Protein AF-A0AAX4HJ22-F1 (afdb_monomer_lite)

Secondary structure (DSSP, 8-state):
---HHHH-EEEEPPSEEEESSSSSEEEEEEEEEE-TTSEEEEEEEEESSTTS-SEEEEEEEEEEEEEEEEE--SS-SS-EEEEEEEETTEEEEEEEEEETTTEEEEEEE---TT------EEEEEEEP-

Structure (mmCIF, N/CA/C/O backbone):
data_AF-A0AAX4HJ22-F1
#
_entry.id   AF-A0AAX4HJ22-F1
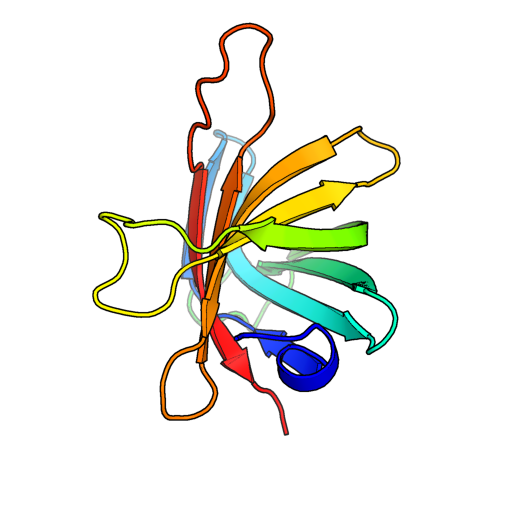#
loop_
_atom_site.group_PDB
_atom_site.id
_atom_site.type_symbol
_atom_site.label_atom_id
_atom_site.label_alt_id
_atom_site.label_comp_id
_atom_site.label_asym_id
_atom_site.label_entity_id
_atom_site.label_seq_id
_atom_site.pdbx_PDB_ins_code
_atom_site.Cartn_x
_atom_site.Cartn_y
_atom_site.Cartn_z
_atom_site.occupancy
_atom_site.B_iso_or_equiv
_atom_site.auth_seq_id
_atom_site.auth_comp_id
_atom_site.auth_asym_id
_atom_site.auth_atom_id
_atom_site.pdbx_PDB_model_num
ATOM 1 N N . MET A 1 1 ? -16.462 -2.274 13.323 1.00 68.75 1 MET A N 1
ATOM 2 C CA . MET A 1 1 ? -15.469 -1.185 13.219 1.00 68.75 1 MET A CA 1
ATOM 3 C C . MET A 1 1 ? -14.195 -1.814 12.692 1.00 68.75 1 MET A C 1
ATOM 5 O O . MET A 1 1 ? -13.867 -2.895 13.169 1.00 68.75 1 MET A O 1
ATOM 9 N N . ILE A 1 2 ? -13.549 -1.235 11.680 1.00 80.38 2 ILE A N 1
ATOM 10 C CA . ILE A 1 2 ? -12.230 -1.721 11.257 1.00 80.38 2 ILE A CA 1
ATOM 11 C C . ILE A 1 2 ? -11.219 -1.466 12.381 1.00 80.38 2 ILE A C 1
ATOM 13 O O . ILE A 1 2 ? -11.366 -0.504 13.131 1.00 80.38 2 ILE A O 1
ATOM 17 N N . THR A 1 3 ? -10.216 -2.324 12.517 1.00 87.31 3 THR A N 1
ATOM 18 C CA . THR A 1 3 ? -9.125 -2.148 13.482 1.00 87.31 3 THR A CA 1
ATOM 19 C C . THR A 1 3 ? -7.792 -2.314 12.766 1.00 87.31 3 THR A C 1
ATOM 21 O O . THR A 1 3 ? -7.722 -2.984 11.733 1.00 87.31 3 THR A O 1
ATOM 24 N N . LEU A 1 4 ? -6.719 -1.757 13.331 1.00 88.12 4 LEU A N 1
ATOM 25 C CA . LEU A 1 4 ? -5.359 -1.974 12.824 1.00 88.12 4 LEU A CA 1
ATOM 26 C C . LEU A 1 4 ? -5.000 -3.465 12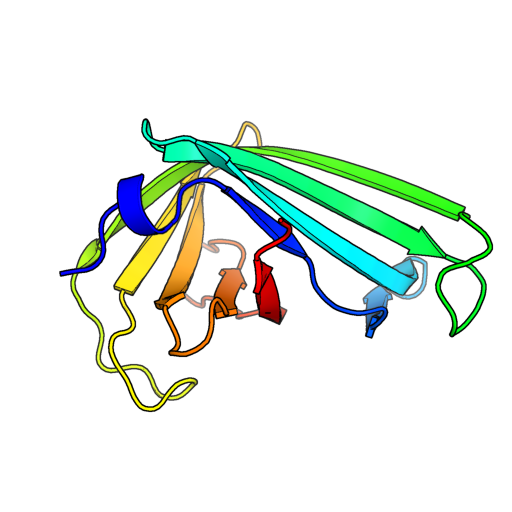.794 1.00 88.12 4 LEU A C 1
ATOM 28 O O . LEU A 1 4 ? -4.370 -3.933 11.855 1.00 88.12 4 LEU A O 1
ATOM 32 N N . ALA A 1 5 ? -5.503 -4.249 13.752 1.00 87.81 5 ALA A N 1
ATOM 33 C CA . ALA A 1 5 ? -5.326 -5.698 13.759 1.00 87.81 5 ALA A CA 1
ATOM 34 C C . ALA A 1 5 ? -5.971 -6.404 12.549 1.00 87.81 5 ALA A C 1
ATOM 36 O O . ALA A 1 5 ? -5.427 -7.400 12.081 1.00 87.81 5 ALA A O 1
ATOM 37 N N . LEU A 1 6 ? -7.101 -5.901 12.032 1.00 88.62 6 LEU A N 1
ATOM 38 C CA . LEU A 1 6 ? -7.733 -6.429 10.812 1.00 88.62 6 LEU A CA 1
ATOM 39 C C . LEU A 1 6 ? -6.971 -6.025 9.544 1.00 88.62 6 LEU A C 1
ATOM 41 O O . LEU A 1 6 ? -6.954 -6.777 8.571 1.00 88.62 6 LEU A O 1
ATOM 45 N N . LEU A 1 7 ? -6.338 -4.851 9.567 1.00 90.62 7 LEU A N 1
ATOM 46 C CA . LEU A 1 7 ? -5.485 -4.357 8.486 1.00 90.62 7 LEU A CA 1
ATOM 47 C C . LEU A 1 7 ? -4.071 -4.936 8.520 1.00 90.62 7 LEU A C 1
ATOM 49 O O . LEU A 1 7 ? -3.358 -4.818 7.530 1.00 90.62 7 LEU A O 1
ATOM 53 N N . ALA A 1 8 ? -3.657 -5.568 9.616 1.00 93.62 8 ALA A N 1
ATOM 54 C CA . ALA A 1 8 ? -2.316 -6.108 9.729 1.00 93.62 8 ALA A CA 1
ATOM 55 C C . ALA A 1 8 ? -2.054 -7.199 8.674 1.00 93.62 8 ALA A C 1
ATOM 57 O O . ALA A 1 8 ? -2.867 -8.112 8.461 1.00 93.62 8 ALA A O 1
ATOM 58 N N . GLY A 1 9 ? -0.897 -7.098 8.027 1.00 94.75 9 GLY A N 1
ATOM 59 C CA . GLY A 1 9 ? -0.461 -7.980 6.955 1.00 94.75 9 GLY A CA 1
ATOM 60 C C . GLY A 1 9 ? 0.208 -7.229 5.812 1.00 94.75 9 GLY A C 1
ATOM 61 O O . GLY A 1 9 ? 0.383 -6.009 5.849 1.00 94.75 9 GLY A O 1
ATOM 62 N N . ILE A 1 10 ? 0.578 -7.994 4.790 1.00 96.00 10 ILE A N 1
ATOM 63 C CA . ILE A 1 10 ? 1.131 -7.466 3.550 1.00 96.00 10 ILE A CA 1
ATOM 64 C C . ILE A 1 10 ? -0.001 -7.382 2.532 1.00 96.00 10 ILE A C 1
ATOM 66 O O . ILE A 1 10 ? -0.737 -8.342 2.319 1.00 96.00 10 ILE A O 1
ATOM 70 N N . TRP A 1 11 ? -0.135 -6.230 1.897 1.00 95.25 11 TRP A N 1
ATOM 71 C CA . TRP A 1 11 ? -1.130 -5.936 0.881 1.00 95.25 11 TRP A CA 1
ATOM 72 C C . TRP A 1 11 ? -0.404 -5.475 -0.361 1.00 95.25 11 TRP A C 1
ATOM 74 O O . TRP A 1 11 ? 0.520 -4.676 -0.258 1.00 95.25 11 TRP A O 1
ATOM 84 N N . SER A 1 12 ? -0.785 -5.956 -1.538 1.00 94.88 12 SER A N 1
ATOM 85 C CA . SER A 1 12 ? -0.123 -5.542 -2.776 1.00 94.88 12 SER A CA 1
ATOM 86 C C . SER A 1 12 ? -1.109 -5.375 -3.912 1.00 94.88 12 SER A C 1
ATOM 88 O O . SER A 1 12 ? -2.088 -6.120 -4.014 1.00 94.88 12 SER A O 1
ATOM 90 N N . THR A 1 13 ? -0.862 -4.389 -4.763 1.00 92.81 13 THR A N 1
ATOM 91 C CA . THR A 1 13 ? -1.572 -4.267 -6.032 1.00 92.81 13 THR A CA 1
ATOM 92 C C . THR A 1 13 ? -1.146 -5.397 -6.963 1.00 92.81 13 THR A C 1
ATOM 94 O O . THR A 1 13 ? -0.097 -6.023 -6.797 1.00 92.81 13 THR A O 1
ATOM 97 N N . THR A 1 14 ? -1.939 -5.642 -7.999 1.00 91.31 14 THR A N 1
ATOM 98 C CA . THR A 1 14 ? -1.399 -6.282 -9.201 1.00 91.31 14 THR A CA 1
ATOM 99 C C . THR A 1 14 ? -0.429 -5.327 -9.903 1.00 91.31 14 THR A C 1
ATOM 101 O O . THR A 1 14 ? -0.339 -4.150 -9.545 1.00 91.31 14 THR A O 1
ATOM 104 N N . CYS A 1 15 ? 0.278 -5.816 -10.922 1.00 91.56 15 CYS A N 1
ATOM 105 C CA . CYS A 1 15 ? 1.013 -4.939 -11.830 1.00 91.56 15 CYS A CA 1
ATOM 106 C C . CYS A 1 15 ? 0.039 -3.916 -12.435 1.00 91.56 15 CYS A C 1
ATOM 108 O O . CYS A 1 15 ? -0.958 -4.301 -13.052 1.00 91.56 15 CYS A O 1
ATOM 110 N N . ILE A 1 16 ? 0.289 -2.631 -12.203 1.00 89.56 16 ILE A N 1
ATOM 111 C CA . ILE A 1 16 ? -0.542 -1.520 -12.672 1.00 89.56 16 ILE A CA 1
ATOM 112 C C . ILE A 1 16 ? 0.315 -0.545 -13.470 1.00 89.56 16 ILE A C 1
ATOM 114 O O . ILE A 1 16 ? 1.477 -0.315 -13.150 1.00 89.56 16 ILE A O 1
ATOM 118 N N . GLN A 1 17 ? -0.256 0.046 -14.513 1.00 88.00 17 GLN A N 1
ATOM 119 C CA . GLN A 1 17 ? 0.396 1.131 -15.236 1.00 88.00 17 GLN A CA 1
ATOM 120 C C . GLN A 1 17 ? 0.074 2.457 -14.547 1.00 88.00 17 GLN A C 1
ATOM 122 O O . GLN A 1 17 ? -1.088 2.738 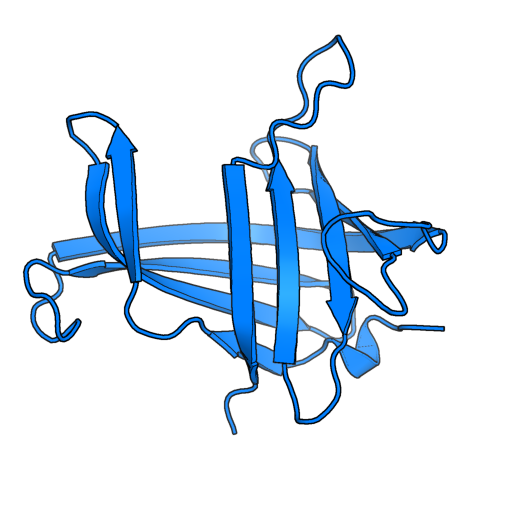-14.256 1.00 88.00 17 GLN A O 1
ATOM 127 N N . THR A 1 18 ? 1.093 3.275 -14.298 1.00 80.94 18 THR A N 1
ATOM 128 C CA . THR A 1 18 ? 0.943 4.593 -13.680 1.00 80.94 18 THR A CA 1
ATOM 129 C C . THR A 1 18 ? 1.744 5.647 -14.434 1.00 80.94 18 THR A C 1
ATOM 131 O O . THR A 1 18 ? 2.791 5.366 -15.021 1.00 80.94 18 THR A O 1
ATOM 134 N N . GLN A 1 19 ? 1.239 6.876 -14.407 1.00 74.50 19 GLN A N 1
ATOM 135 C CA . GLN A 1 19 ? 1.915 8.061 -14.914 1.00 74.50 19 GLN A CA 1
ATOM 136 C C . GLN A 1 19 ? 1.825 9.136 -13.833 1.00 74.50 19 GLN A C 1
ATOM 138 O O . GLN A 1 19 ? 0.840 9.863 -13.739 1.00 74.50 19 GLN A O 1
ATOM 143 N N . MET A 1 20 ? 2.845 9.190 -12.978 1.00 67.31 20 MET A N 1
ATOM 144 C CA . MET A 1 20 ? 2.915 10.145 -11.871 1.00 67.31 20 MET A CA 1
ATOM 145 C C . MET A 1 20 ? 3.565 11.459 -12.302 1.00 67.31 20 MET A C 1
ATOM 147 O O . MET A 1 20 ? 3.154 12.533 -11.870 1.00 67.31 20 MET A O 1
ATOM 151 N N . SER A 1 21 ? 4.573 11.381 -13.170 1.00 66.94 21 SER A N 1
ATOM 152 C CA . SER A 1 21 ? 5.206 12.533 -13.811 1.00 66.94 21 SER A CA 1
ATOM 153 C C . SER A 1 21 ? 5.787 12.120 -15.171 1.00 66.94 21 SER A C 1
ATOM 155 O O . SER A 1 21 ? 5.812 10.924 -15.473 1.00 66.94 21 SER A O 1
ATOM 157 N N . PRO A 1 22 ? 6.266 13.065 -16.004 1.00 66.44 22 PRO A N 1
ATOM 158 C CA . PRO A 1 22 ? 6.949 12.732 -17.258 1.00 66.44 22 PRO A CA 1
ATOM 159 C C . PRO A 1 22 ? 8.130 11.765 -17.065 1.00 66.44 22 PRO A C 1
ATOM 161 O O . PRO A 1 22 ? 8.351 10.893 -17.902 1.00 66.44 22 PRO A O 1
ATOM 164 N N . ASP A 1 23 ? 8.825 11.886 -15.930 1.00 65.50 23 ASP A N 1
ATOM 165 C CA . ASP A 1 23 ? 9.989 11.066 -15.574 1.00 65.50 23 ASP A CA 1
ATOM 166 C C . ASP A 1 23 ? 9.619 9.824 -14.740 1.00 65.50 23 ASP A C 1
ATOM 168 O O . ASP A 1 23 ? 10.408 8.888 -14.642 1.00 65.50 23 ASP A O 1
ATOM 172 N N . HIS A 1 24 ? 8.409 9.787 -14.167 1.00 66.44 24 HIS A N 1
ATOM 173 C CA . HIS A 1 24 ? 7.886 8.681 -13.354 1.00 66.44 24 HIS A CA 1
ATOM 174 C C . HIS A 1 24 ? 6.624 8.105 -13.998 1.00 66.44 24 HIS A C 1
ATOM 176 O O . HIS A 1 24 ? 5.498 8.285 -13.519 1.00 66.44 24 HIS A O 1
ATOM 182 N N . GLN A 1 25 ? 6.833 7.422 -15.120 1.00 75.56 25 GLN A N 1
ATOM 183 C CA . GLN A 1 25 ? 5.812 6.694 -15.864 1.00 75.56 25 GLN A CA 1
ATOM 184 C C . GLN A 1 25 ? 6.276 5.262 -16.123 1.00 75.56 25 GLN A C 1
ATOM 186 O O . GLN A 1 25 ? 7.447 5.024 -16.417 1.00 75.56 25 GLN A O 1
ATOM 191 N N . GLY A 1 26 ? 5.366 4.300 -16.019 1.00 85.06 26 GLY A N 1
ATOM 192 C CA . GLY A 1 26 ? 5.697 2.898 -16.247 1.00 85.06 26 GLY A CA 1
ATOM 193 C C . GLY A 1 26 ? 4.756 1.945 -15.533 1.00 85.06 26 GLY A C 1
ATOM 194 O O . GLY A 1 26 ? 3.600 2.274 -15.262 1.00 85.06 26 GLY A O 1
ATOM 195 N N . PHE A 1 27 ? 5.264 0.753 -15.240 1.00 92.31 27 PHE A N 1
ATOM 196 C CA . PHE A 1 27 ? 4.528 -0.290 -14.539 1.00 92.31 27 PHE A CA 1
ATOM 197 C C . PHE A 1 27 ? 5.011 -0.379 -13.101 1.00 92.31 27 PHE A C 1
ATOM 199 O O . PHE A 1 27 ? 6.212 -0.306 -12.845 1.00 92.31 27 PHE A O 1
ATOM 206 N N . VAL A 1 28 ? 4.083 -0.518 -12.160 1.00 92.38 28 VAL A N 1
ATOM 207 C CA . VAL A 1 28 ? 4.400 -0.585 -10.739 1.00 92.38 28 VAL A CA 1
ATOM 208 C C . VAL A 1 28 ? 3.635 -1.690 -10.034 1.00 92.38 28 VAL A C 1
ATOM 210 O O . VAL A 1 28 ? 2.512 -2.039 -10.399 1.00 92.38 28 VAL A O 1
ATOM 213 N N . VAL A 1 29 ? 4.257 -2.203 -8.980 1.00 93.56 29 VAL A N 1
ATOM 214 C CA . VAL A 1 29 ? 3.583 -2.934 -7.910 1.00 93.56 29 VAL A CA 1
ATOM 215 C C . VAL A 1 29 ? 3.765 -2.118 -6.645 1.00 93.56 29 VAL A C 1
ATOM 217 O O . VAL A 1 29 ? 4.892 -1.835 -6.237 1.00 93.56 29 VAL A O 1
ATOM 220 N N . GLU A 1 30 ? 2.653 -1.729 -6.038 1.00 93.06 30 GLU A N 1
ATOM 221 C CA . GLU A 1 30 ? 2.660 -1.079 -4.738 1.00 93.06 30 GLU A CA 1
ATOM 222 C C . GLU A 1 30 ? 2.314 -2.088 -3.657 1.00 93.06 30 GLU A C 1
ATOM 224 O O . GLU A 1 30 ? 1.399 -2.899 -3.820 1.00 93.06 30 GLU A O 1
ATOM 229 N N . SER A 1 31 ? 3.014 -2.015 -2.533 1.00 94.44 31 SER A N 1
ATOM 230 C CA . SER A 1 31 ? 2.752 -2.854 -1.380 1.00 94.44 31 SER A CA 1
ATOM 231 C C . SER A 1 31 ? 2.752 -2.066 -0.083 1.00 94.44 31 SER A C 1
ATOM 233 O O . SER A 1 31 ? 3.607 -1.212 0.127 1.00 94.44 31 SER A O 1
ATOM 235 N N . TYR A 1 32 ? 1.826 -2.419 0.800 1.00 94.94 32 TYR A N 1
ATOM 236 C CA . TYR A 1 32 ? 1.797 -1.999 2.191 1.00 94.94 32 TYR A CA 1
ATOM 237 C C . TYR A 1 32 ? 2.099 -3.194 3.083 1.00 94.94 32 TYR A C 1
ATOM 239 O O . TYR A 1 32 ? 1.432 -4.218 2.976 1.00 94.94 32 TYR A O 1
ATOM 247 N N . HIS A 1 33 ? 3.037 -3.050 4.004 1.00 97.12 33 HIS A N 1
ATOM 248 C CA . HIS A 1 33 ? 3.179 -3.934 5.148 1.00 97.12 33 HIS A CA 1
ATOM 249 C C . HIS A 1 33 ? 2.694 -3.180 6.381 1.00 97.12 33 HIS A C 1
ATOM 251 O O . HIS A 1 33 ? 3.348 -2.244 6.822 1.00 97.12 33 HIS A O 1
ATOM 257 N N . ILE A 1 34 ? 1.529 -3.559 6.904 1.00 96.00 34 ILE A N 1
ATOM 258 C CA . ILE A 1 34 ? 0.901 -2.913 8.061 1.00 96.00 34 ILE A CA 1
ATOM 259 C C . ILE A 1 34 ? 1.040 -3.840 9.264 1.00 96.00 34 ILE A C 1
ATOM 261 O O . ILE A 1 34 ? 0.680 -5.018 9.204 1.00 96.00 34 ILE A O 1
ATOM 265 N N . GLN A 1 35 ? 1.538 -3.305 10.368 1.00 96.25 35 GLN A N 1
ATOM 266 C CA . GLN A 1 35 ? 1.667 -4.002 11.638 1.00 96.25 35 GLN A CA 1
ATOM 267 C C . GLN A 1 35 ? 0.468 -3.707 12.548 1.00 96.25 35 GLN A C 1
ATOM 269 O O . GLN A 1 35 ? -0.300 -2.766 12.346 1.00 96.25 35 GLN A O 1
ATOM 274 N N . LYS A 1 36 ? 0.274 -4.547 13.569 1.00 94.69 36 LYS A N 1
ATOM 275 C CA . LYS A 1 36 ? -0.885 -4.453 14.478 1.00 94.69 36 LYS A CA 1
ATOM 276 C C . LYS A 1 36 ? -0.887 -3.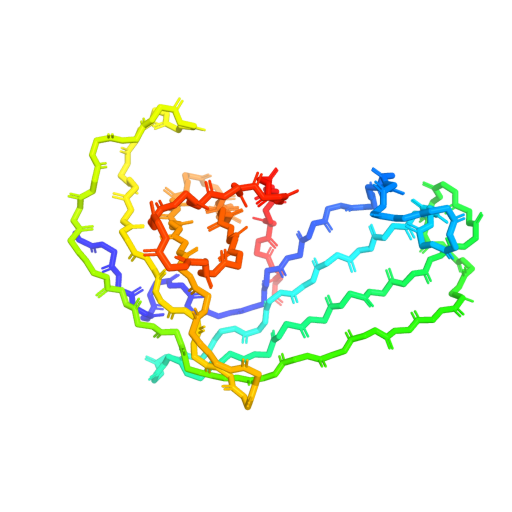182 15.331 1.00 94.69 36 LYS A C 1
ATOM 278 O O . LYS A 1 36 ? -1.951 -2.783 15.796 1.00 94.69 36 LYS A O 1
ATOM 283 N N . ASP A 1 37 ? 0.284 -2.598 15.551 1.00 93.88 37 ASP A N 1
ATOM 284 C CA . ASP A 1 37 ? 0.497 -1.344 16.277 1.00 93.88 37 ASP A CA 1
ATOM 285 C C . ASP A 1 37 ? 0.268 -0.099 15.400 1.00 93.88 37 ASP A C 1
ATOM 287 O O . ASP A 1 37 ? 0.307 1.014 15.910 1.00 93.88 37 ASP A O 1
ATOM 291 N N . GLY A 1 38 ? -0.000 -0.283 14.101 1.00 93.88 38 GLY A N 1
ATOM 292 C CA . GLY A 1 38 ? -0.174 0.799 13.135 1.00 93.88 38 GLY A CA 1
ATOM 293 C C . GLY A 1 38 ? 1.104 1.199 12.408 1.00 93.88 38 GLY A C 1
ATOM 294 O O . GLY A 1 38 ? 1.018 1.970 11.455 1.00 93.88 38 GLY A O 1
ATOM 295 N N . SER A 1 39 ? 2.267 0.652 12.766 1.00 96.94 39 SER A N 1
ATOM 296 C CA . SER A 1 39 ? 3.486 0.846 11.980 1.00 96.94 39 SER A CA 1
ATOM 297 C C . SER A 1 39 ? 3.268 0.318 10.560 1.00 96.94 39 SER A C 1
ATOM 299 O O . SER A 1 39 ? 2.783 -0.803 10.383 1.00 96.94 39 SER A O 1
ATOM 301 N N . TYR A 1 40 ? 3.608 1.104 9.539 1.00 96.00 40 TYR A N 1
ATOM 302 C CA . TYR A 1 40 ? 3.529 0.674 8.145 1.00 96.00 40 TYR A CA 1
ATOM 303 C C . TYR A 1 40 ? 4.832 0.909 7.385 1.00 96.00 40 TYR A C 1
ATOM 305 O O . TYR A 1 40 ? 5.563 1.862 7.642 1.00 96.00 40 TYR A O 1
ATOM 313 N N . GLU A 1 41 ? 5.071 0.049 6.401 1.00 96.38 41 GLU A N 1
ATOM 314 C CA . GLU A 1 41 ? 6.009 0.277 5.306 1.00 96.38 41 GLU A CA 1
ATOM 315 C C . GLU A 1 41 ? 5.219 0.262 3.996 1.00 96.38 41 GLU A C 1
ATOM 317 O O . GLU A 1 41 ? 4.478 -0.678 3.704 1.00 96.38 41 GLU A O 1
ATOM 322 N N . PHE A 1 42 ? 5.352 1.321 3.213 1.00 93.31 42 PHE A N 1
ATOM 323 C CA . PHE A 1 42 ? 4.888 1.417 1.845 1.00 93.31 42 PHE A CA 1
ATOM 324 C C . PHE A 1 42 ? 6.079 1.265 0.908 1.00 93.31 42 PHE A C 1
ATOM 326 O O . PHE A 1 42 ? 7.095 1.942 1.048 1.00 93.31 42 PHE A O 1
ATOM 333 N N . LYS A 1 43 ? 5.929 0.409 -0.094 1.00 93.44 43 LYS A N 1
ATOM 334 C CA . LYS A 1 43 ? 6.934 0.180 -1.122 1.00 93.44 43 LYS A CA 1
ATOM 335 C C . LYS A 1 43 ? 6.287 0.267 -2.492 1.00 93.44 43 LYS A C 1
ATOM 337 O O . LYS A 1 43 ? 5.272 -0.378 -2.742 1.00 93.44 43 LYS A O 1
ATOM 342 N N . ARG A 1 44 ? 6.905 1.023 -3.393 1.00 91.75 44 ARG A N 1
ATOM 343 C CA . ARG A 1 44 ? 6.562 1.063 -4.815 1.00 91.75 44 ARG A CA 1
ATOM 344 C C . ARG A 1 44 ? 7.729 0.502 -5.603 1.00 91.75 44 ARG A C 1
ATOM 346 O O . ARG A 1 44 ? 8.798 1.099 -5.642 1.00 91.75 44 ARG A O 1
ATOM 353 N N . SER A 1 45 ? 7.527 -0.644 -6.236 1.00 92.94 45 SER A N 1
ATOM 354 C CA . SER A 1 45 ? 8.504 -1.223 -7.155 1.00 92.94 45 SER A CA 1
ATOM 355 C C . SER A 1 45 ? 8.132 -0.875 -8.585 1.00 92.94 45 SER A C 1
ATOM 357 O O . SER A 1 45 ? 7.000 -1.116 -8.998 1.00 92.94 45 SER A O 1
ATOM 359 N N . TRP A 1 46 ? 9.087 -0.315 -9.321 1.00 92.00 46 TRP A N 1
ATOM 360 C CA . TRP A 1 46 ? 8.939 0.076 -10.717 1.00 92.00 46 TRP A CA 1
ATOM 361 C C . TRP A 1 46 ? 9.493 -0.994 -11.643 1.00 92.00 46 TRP A C 1
ATOM 363 O O . TRP A 1 46 ? 10.483 -1.657 -11.324 1.00 92.00 46 TRP A O 1
ATOM 373 N N . PHE A 1 47 ? 8.865 -1.123 -12.806 1.00 93.50 47 PHE A N 1
ATOM 374 C CA . PHE A 1 47 ? 9.199 -2.105 -13.821 1.00 93.50 47 PHE A CA 1
ATOM 375 C C . PHE A 1 47 ? 9.153 -1.495 -15.220 1.00 93.50 47 PHE A C 1
ATOM 377 O O . PHE A 1 47 ? 8.389 -0.562 -15.496 1.00 93.50 47 PHE A O 1
ATOM 384 N N . ARG A 1 48 ? 9.985 -2.036 -16.115 1.00 91.12 48 ARG A N 1
ATOM 385 C CA . ARG A 1 48 ? 10.061 -1.607 -17.523 1.00 91.12 48 ARG A CA 1
ATOM 386 C C . ARG A 1 48 ? 8.982 -2.246 -18.390 1.00 91.12 48 ARG A C 1
ATOM 388 O O . ARG A 1 48 ? 8.635 -1.697 -19.432 1.00 91.12 48 ARG A O 1
ATOM 395 N N . ASP A 1 49 ? 8.450 -3.385 -17.961 1.00 92.88 49 ASP A N 1
ATOM 396 C CA . ASP A 1 49 ? 7.534 -4.210 -18.732 1.00 92.88 49 ASP A CA 1
ATOM 397 C C . ASP A 1 49 ? 6.154 -4.342 -18.073 1.00 92.88 49 ASP A C 1
ATOM 399 O O . ASP A 1 49 ? 5.994 -4.310 -16.854 1.00 92.88 49 ASP A O 1
ATOM 403 N N . SER A 1 50 ? 5.146 -4.578 -18.912 1.00 92.12 50 SER A N 1
ATOM 404 C CA . SER A 1 50 ? 3.746 -4.720 -18.488 1.00 92.12 50 SER A CA 1
ATOM 405 C C . SER A 1 50 ? 3.437 -5.929 -17.603 1.00 92.12 50 SER A C 1
ATOM 407 O O . SER A 1 50 ? 2.334 -6.017 -17.068 1.00 92.12 50 SER A O 1
ATOM 409 N N . LYS A 1 51 ? 4.378 -6.870 -17.449 1.00 93.75 51 LYS A N 1
ATOM 410 C CA . LYS A 1 51 ? 4.218 -8.034 -16.568 1.00 93.75 51 LYS A CA 1
ATOM 411 C C . LYS A 1 51 ? 4.881 -7.822 -15.209 1.00 93.75 51 LYS A C 1
ATOM 413 O O . LYS A 1 51 ? 4.791 -8.715 -14.371 1.00 93.75 51 LYS A O 1
ATOM 418 N N . CYS A 1 52 ? 5.510 -6.666 -14.986 1.00 93.62 52 CYS A N 1
ATOM 419 C CA . CYS A 1 52 ? 6.285 -6.370 -13.790 1.00 93.62 52 CYS A CA 1
ATOM 420 C C . CYS A 1 52 ? 7.347 -7.447 -13.507 1.00 93.62 52 CYS A C 1
ATOM 422 O O . CYS A 1 52 ? 7.428 -7.992 -12.406 1.00 93.62 52 CYS A O 1
ATOM 424 N N . SER A 1 53 ? 8.137 -7.782 -14.528 1.00 94.38 53 SER A N 1
ATOM 425 C CA . SER A 1 53 ? 9.175 -8.817 -14.470 1.00 94.38 53 SER A CA 1
ATOM 426 C C . SER A 1 53 ? 10.601 -8.272 -14.595 1.00 94.38 53 SER A C 1
ATOM 428 O O . SER A 1 53 ? 11.541 -8.935 -14.165 1.00 94.38 53 SER A O 1
ATOM 430 N N . GLU A 1 54 ? 10.765 -7.047 -15.098 1.00 93.56 54 GLU A N 1
ATOM 431 C CA . GLU A 1 54 ? 12.034 -6.336 -15.255 1.00 93.56 54 GLU A CA 1
ATOM 432 C C . GLU A 1 54 ? 12.087 -5.113 -14.324 1.00 93.56 54 GLU A C 1
ATOM 434 O O . GLU A 1 54 ? 11.613 -4.032 -14.698 1.00 93.56 54 GLU A O 1
ATOM 439 N N . PRO A 1 55 ? 12.644 -5.247 -13.104 1.00 93.31 55 PRO A N 1
ATOM 440 C CA . PRO A 1 55 ? 12.717 -4.149 -12.147 1.00 93.31 55 PRO A CA 1
ATOM 441 C C . PRO A 1 55 ? 13.534 -2.968 -12.685 1.00 93.31 55 PRO A C 1
ATOM 443 O O . PRO A 1 55 ? 14.596 -3.145 -13.284 1.00 93.31 55 PRO A O 1
ATOM 446 N N . SER A 1 56 ? 13.067 -1.747 -12.435 1.00 91.00 56 SER A N 1
ATOM 447 C CA . SER A 1 56 ? 13.749 -0.502 -12.817 1.00 91.00 56 SER A CA 1
ATOM 448 C C . SER A 1 56 ? 14.073 0.413 -11.642 1.00 91.00 56 SER A C 1
ATOM 450 O O . SER A 1 56 ? 14.974 1.239 -11.760 1.00 91.00 56 SER A O 1
ATOM 452 N N . GLY A 1 57 ? 13.379 0.265 -10.515 1.00 90.19 57 GLY A N 1
ATOM 453 C CA . GLY A 1 57 ? 13.570 1.119 -9.350 1.00 90.19 57 GLY A CA 1
ATOM 454 C C . GLY A 1 57 ? 12.672 0.718 -8.192 1.00 90.19 57 GLY A C 1
ATOM 455 O O . GLY A 1 57 ? 11.796 -0.141 -8.319 1.00 90.19 57 GLY A O 1
ATOM 456 N N . THR A 1 58 ? 12.908 1.309 -7.029 1.00 91.44 58 THR A N 1
ATOM 457 C CA . THR A 1 58 ? 12.068 1.101 -5.851 1.00 91.44 58 THR A CA 1
ATOM 458 C C . THR A 1 58 ? 12.081 2.347 -4.984 1.00 91.44 58 THR A C 1
ATOM 460 O O . THR A 1 58 ? 13.154 2.848 -4.660 1.00 91.44 58 THR A O 1
ATOM 463 N N . ASP A 1 59 ? 10.890 2.768 -4.572 1.00 88.00 59 ASP A N 1
ATOM 464 C CA . ASP A 1 59 ? 10.678 3.796 -3.559 1.00 88.00 59 ASP A CA 1
ATOM 465 C C . ASP A 1 59 ? 10.118 3.139 -2.299 1.00 88.00 59 ASP A C 1
ATOM 467 O O . ASP A 1 59 ? 9.280 2.234 -2.381 1.00 88.00 59 ASP A O 1
ATOM 471 N N . THR A 1 60 ? 10.556 3.606 -1.135 1.00 91.38 60 THR A N 1
ATOM 472 C CA . THR A 1 60 ? 10.074 3.128 0.164 1.00 91.38 60 THR A CA 1
ATOM 473 C C . THR A 1 60 ? 9.758 4.296 1.077 1.00 91.38 60 THR A C 1
ATOM 475 O O . THR A 1 60 ? 10.484 5.286 1.104 1.00 91.38 60 THR A O 1
ATOM 478 N N . GLU A 1 61 ? 8.700 4.149 1.856 1.00 90.75 61 GLU A N 1
ATOM 479 C CA . GLU A 1 61 ? 8.247 5.112 2.849 1.00 90.75 61 GLU A CA 1
ATOM 480 C C . GLU A 1 61 ? 7.745 4.336 4.064 1.00 90.75 61 GLU A C 1
ATOM 482 O O . GLU A 1 61 ? 6.990 3.381 3.904 1.00 90.75 61 GLU A O 1
ATOM 487 N N . SER A 1 62 ? 8.116 4.753 5.269 1.00 94.75 62 SER A N 1
ATOM 488 C CA . SER A 1 62 ? 7.649 4.113 6.499 1.00 94.75 62 SER A CA 1
ATOM 489 C C . SER A 1 62 ? 7.079 5.147 7.455 1.00 94.75 62 SER A C 1
ATOM 491 O O . SER A 1 62 ? 7.474 6.315 7.438 1.00 94.75 62 SER A O 1
ATOM 493 N N . GLY A 1 63 ? 6.136 4.717 8.285 1.00 95.19 63 GLY A N 1
ATOM 494 C CA . GLY A 1 63 ? 5.396 5.634 9.132 1.00 95.19 63 GLY A CA 1
ATOM 495 C C . GLY A 1 63 ? 4.394 4.956 10.051 1.00 95.19 63 GLY A C 1
ATOM 496 O O . GLY A 1 63 ? 4.413 3.740 10.236 1.00 95.19 63 GLY A O 1
ATOM 497 N N . ILE A 1 64 ? 3.500 5.765 10.615 1.00 96.25 64 ILE A N 1
ATOM 498 C CA . ILE A 1 64 ? 2.390 5.322 11.458 1.00 96.25 64 ILE A CA 1
ATOM 499 C C . ILE A 1 64 ? 1.066 5.574 10.739 1.00 96.25 64 ILE A C 1
ATOM 501 O O . ILE A 1 64 ? 0.791 6.684 10.282 1.00 96.25 64 ILE A O 1
ATOM 505 N N . LEU A 1 65 ? 0.250 4.526 10.657 1.00 94.88 65 LEU A N 1
ATOM 506 C CA . LEU A 1 65 ? -1.126 4.555 10.191 1.00 94.88 65 LEU A CA 1
ATOM 507 C C . LEU A 1 65 ? -2.062 4.674 11.393 1.00 94.88 65 LEU A C 1
ATOM 509 O O . LEU A 1 65 ? -2.131 3.777 12.234 1.00 94.88 65 LEU A O 1
ATOM 513 N N . GLU A 1 66 ? -2.859 5.734 11.413 1.00 94.19 66 GLU A N 1
ATOM 514 C CA . GLU A 1 66 ? -3.936 5.915 12.383 1.00 94.19 66 GLU A CA 1
ATOM 515 C C . GLU A 1 66 ? -5.293 5.874 11.681 1.00 94.19 66 GLU A C 1
ATOM 517 O O . GLU A 1 66 ? -5.495 6.528 10.657 1.00 94.19 66 GLU A O 1
ATOM 522 N N . LEU A 1 67 ? -6.238 5.110 12.232 1.00 91.75 67 LEU A N 1
ATOM 523 C CA . LEU A 1 67 ? -7.607 5.041 11.722 1.00 91.75 67 LEU A CA 1
ATOM 524 C C . LEU A 1 67 ? -8.490 6.044 12.460 1.00 91.75 67 LEU A C 1
ATOM 526 O O . LEU A 1 67 ? -8.529 6.062 13.690 1.00 91.75 67 LEU A O 1
ATOM 530 N N . GLY A 1 68 ? -9.218 6.848 11.693 1.00 88.94 68 GLY A N 1
ATOM 531 C CA . GLY A 1 68 ? -10.179 7.815 12.200 1.00 88.94 68 GLY A CA 1
ATOM 532 C C . GLY A 1 68 ? -11.619 7.307 12.152 1.00 88.94 68 GLY A C 1
ATOM 533 O O . GLY A 1 68 ? -11.912 6.111 12.276 1.00 88.94 68 GLY A O 1
ATOM 534 N N . GLY A 1 69 ? -12.548 8.247 11.980 1.00 87.12 69 GLY A N 1
ATOM 535 C CA . GLY A 1 69 ? -13.976 7.960 11.955 1.00 87.12 69 GLY A CA 1
ATOM 536 C C . GLY A 1 69 ? -14.406 7.157 10.726 1.00 87.12 69 GLY A C 1
ATOM 537 O O . GLY A 1 69 ? -13.727 7.110 9.698 1.00 87.12 69 GLY A O 1
ATOM 538 N N . LYS A 1 70 ? -15.586 6.531 10.811 1.00 86.56 70 LYS A N 1
ATOM 539 C CA . LYS A 1 70 ? -16.253 5.983 9.623 1.00 86.56 70 LYS A CA 1
ATOM 540 C C . LYS A 1 70 ? -16.701 7.145 8.735 1.00 86.56 70 LYS A C 1
ATOM 542 O O . LYS A 1 70 ? -17.368 8.052 9.224 1.00 86.56 70 LYS A O 1
ATOM 547 N N . ILE A 1 71 ? -16.426 7.063 7.437 1.00 81.56 71 ILE A N 1
ATOM 548 C CA . ILE A 1 71 ? -16.846 8.066 6.453 1.00 81.56 71 ILE A CA 1
ATOM 549 C C . ILE A 1 71 ? -17.822 7.478 5.442 1.00 81.56 71 ILE A C 1
ATOM 551 O O . ILE A 1 71 ? -17.674 6.345 4.978 1.00 81.56 71 ILE A O 1
ATOM 555 N N . SER A 1 72 ? -18.825 8.270 5.066 1.00 72.19 72 SER A N 1
ATOM 556 C CA . SER A 1 72 ? -19.659 7.995 3.898 1.00 72.19 72 SER A CA 1
ATOM 557 C C . SER A 1 72 ? -18.868 8.379 2.651 1.00 72.19 72 SER A C 1
ATOM 559 O O . SER A 1 72 ? -18.833 9.547 2.268 1.00 72.19 72 SER A O 1
ATOM 561 N N . SER A 1 73 ? -18.161 7.420 2.062 1.00 64.06 73 SER A N 1
ATOM 562 C CA . SER A 1 73 ? -17.281 7.695 0.929 1.00 64.06 73 SER A CA 1
ATOM 563 C C . SER A 1 73 ? -17.91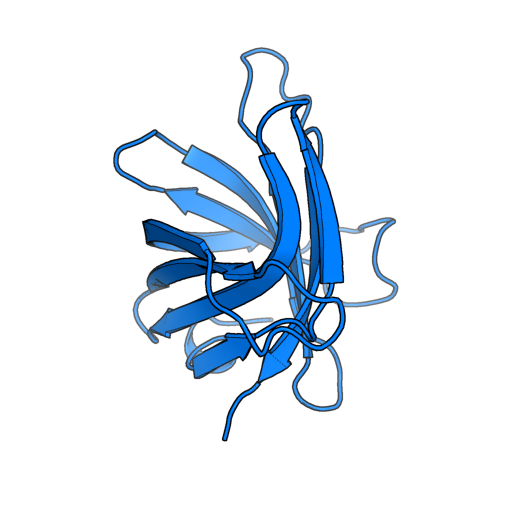3 7.344 -0.419 1.00 64.06 73 SER A C 1
ATOM 565 O O . SER A 1 73 ? -18.630 6.355 -0.542 1.00 64.06 73 SER A O 1
ATOM 567 N N . PHE A 1 74 ? -17.589 8.138 -1.444 1.00 54.84 74 PHE A N 1
ATOM 568 C CA . PHE A 1 74 ? -18.038 7.968 -2.830 1.00 54.84 74 PHE A CA 1
ATOM 569 C C . PHE A 1 74 ? -17.189 6.957 -3.627 1.00 54.84 74 PHE A C 1
ATOM 571 O O . PHE A 1 74 ? -17.650 6.441 -4.639 1.00 54.84 74 PHE A O 1
ATOM 578 N N . PHE A 1 75 ? -15.960 6.637 -3.187 1.00 65.00 75 PHE A N 1
ATOM 579 C CA . PHE A 1 75 ? -15.063 5.725 -3.924 1.00 65.00 75 PHE A CA 1
ATOM 580 C C . PHE A 1 75 ? -15.348 4.237 -3.666 1.00 65.00 75 PHE A C 1
ATOM 582 O O . PHE A 1 75 ? -14.667 3.357 -4.192 1.00 65.00 75 PHE A O 1
ATOM 589 N N . SER A 1 76 ? -16.306 3.939 -2.787 1.00 61.03 76 SER A N 1
ATOM 590 C CA . SER A 1 76 ? -16.451 2.616 -2.207 1.00 61.03 76 SER A CA 1
ATOM 591 C C . SER A 1 76 ? -17.850 2.397 -1.615 1.00 61.03 76 SER A C 1
ATOM 593 O O . SER A 1 76 ? -18.147 2.975 -0.570 1.00 61.03 76 SER A O 1
ATOM 595 N N . PRO A 1 77 ? -18.693 1.514 -2.185 1.00 58.34 77 PRO A N 1
ATOM 596 C CA . PRO A 1 77 ? -19.873 1.035 -1.473 1.00 58.34 77 PRO A CA 1
ATOM 597 C C . PRO A 1 77 ? -19.410 0.159 -0.296 1.00 58.34 77 PRO A C 1
ATOM 599 O O . PRO A 1 77 ? -18.910 -0.942 -0.504 1.00 58.34 77 PRO A O 1
ATOM 602 N N . GLY A 1 78 ? -19.467 0.658 0.946 1.00 63.16 78 GLY A N 1
ATOM 603 C CA . GLY A 1 78 ? -19.093 -0.128 2.132 1.00 63.16 78 GLY A CA 1
ATOM 604 C C . GLY A 1 78 ? -18.604 0.665 3.350 1.00 63.16 78 GLY A C 1
ATOM 605 O O . GLY A 1 78 ? -18.911 1.841 3.529 1.00 63.16 78 GLY A O 1
ATOM 606 N N . ASN A 1 79 ? -17.852 -0.020 4.223 1.00 77.06 79 ASN A N 1
ATOM 607 C CA . ASN A 1 79 ? -17.257 0.537 5.441 1.00 77.06 79 ASN A CA 1
ATOM 608 C C . ASN A 1 79 ? -15.898 1.195 5.140 1.00 77.06 79 ASN A C 1
ATOM 610 O O . ASN A 1 79 ? -14.853 0.564 5.295 1.00 77.06 79 ASN A O 1
ATOM 614 N N . SER A 1 80 ? -15.926 2.455 4.709 1.00 85.69 80 SER A N 1
ATOM 615 C CA . SER A 1 80 ? -14.726 3.287 4.576 1.00 85.69 80 SER A CA 1
ATOM 616 C C . SER A 1 80 ? -14.440 4.054 5.869 1.00 85.69 80 SER A C 1
ATOM 618 O O . SER A 1 80 ? -15.366 4.491 6.557 1.00 85.69 80 SER A O 1
ATOM 620 N N . TYR A 1 81 ? -13.163 4.237 6.180 1.00 87.88 81 TYR A N 1
ATOM 621 C CA . TYR A 1 81 ? -12.683 4.949 7.363 1.00 87.88 81 TYR A CA 1
ATOM 622 C C . TYR A 1 81 ? -11.616 5.961 6.973 1.00 87.88 81 TYR A C 1
ATOM 624 O O . TYR A 1 81 ? -10.874 5.729 6.018 1.00 87.88 81 TYR A O 1
ATOM 632 N N . GLU A 1 82 ? -11.544 7.066 7.707 1.00 88.25 82 GLU A N 1
ATOM 633 C CA . GLU A 1 82 ? -10.405 7.984 7.647 1.00 88.25 82 GLU A CA 1
ATOM 634 C C . GLU A 1 82 ? -9.113 7.248 8.007 1.00 88.25 82 GLU A C 1
ATOM 636 O O . GLU A 1 82 ? -9.105 6.368 8.872 1.00 88.25 82 GLU A O 1
ATOM 641 N N . ALA A 1 83 ? -8.027 7.619 7.340 1.00 90.19 83 ALA A N 1
ATOM 642 C CA . ALA A 1 83 ? -6.699 7.095 7.597 1.00 90.19 83 ALA A CA 1
ATOM 643 C C . ALA A 1 83 ? -5.683 8.236 7.539 1.00 90.19 83 ALA A C 1
ATOM 645 O O . ALA A 1 83 ? -5.643 8.968 6.553 1.00 90.19 83 ALA A O 1
ATOM 646 N N . ASN A 1 84 ? -4.857 8.370 8.570 1.00 90.94 84 ASN A N 1
ATOM 647 C CA . ASN A 1 84 ? -3.732 9.298 8.582 1.00 90.94 84 ASN A CA 1
ATOM 648 C C . ASN A 1 84 ? -2.445 8.496 8.432 1.00 90.94 84 ASN A C 1
ATOM 650 O O . ASN A 1 84 ? -2.194 7.588 9.221 1.00 90.94 84 ASN A O 1
ATOM 654 N N . PHE A 1 85 ? -1.647 8.839 7.427 1.00 91.25 85 PHE A N 1
ATOM 655 C CA . PHE A 1 85 ? -0.344 8.247 7.158 1.00 91.25 85 PHE A CA 1
ATOM 656 C C . PHE A 1 85 ? 0.728 9.258 7.558 1.00 91.25 85 PHE A C 1
ATOM 658 O O . PHE A 1 85 ? 0.963 10.236 6.850 1.00 91.25 85 PHE A O 1
ATOM 665 N N . SER A 1 86 ? 1.325 9.060 8.729 1.00 91.50 86 SER A N 1
ATOM 666 C CA . SER A 1 86 ? 2.363 9.941 9.266 1.00 91.50 86 SER A CA 1
ATOM 667 C C . SER A 1 86 ? 3.740 9.372 8.948 1.00 91.50 86 SER A C 1
ATOM 669 O O . SER A 1 86 ? 4.085 8.315 9.471 1.00 91.50 86 SER A O 1
ATOM 671 N N . SER A 1 87 ? 4.537 10.075 8.147 1.00 88.75 87 SER A N 1
ATOM 672 C CA . SER A 1 87 ? 5.923 9.724 7.815 1.00 88.75 87 SER A CA 1
ATOM 673 C C . SER A 1 87 ? 6.870 10.898 8.094 1.00 88.75 87 SER A C 1
ATOM 675 O O . SER A 1 87 ? 6.444 11.972 8.529 1.00 88.75 87 SER A O 1
ATOM 677 N N . GLU A 1 88 ? 8.171 10.727 7.842 1.00 84.00 88 GLU A N 1
ATOM 678 C CA . GLU A 1 88 ? 9.145 11.830 7.943 1.00 84.00 88 GLU A CA 1
ATOM 679 C C . GLU A 1 88 ? 8.794 13.015 7.023 1.00 84.00 88 GLU A C 1
ATOM 681 O O . GLU A 1 88 ? 9.133 14.159 7.323 1.00 84.00 88 GLU A O 1
ATOM 686 N N . GLY A 1 89 ? 8.075 12.755 5.924 1.00 77.06 89 GLY A N 1
ATOM 687 C CA . GLY A 1 89 ? 7.614 13.772 4.977 1.00 77.06 89 GLY A CA 1
ATOM 688 C C . GLY A 1 89 ? 6.392 14.572 5.441 1.00 77.06 89 GLY A C 1
ATOM 689 O O . GLY A 1 89 ? 6.005 15.527 4.767 1.00 77.06 89 GLY A O 1
ATOM 690 N N . GLY A 1 90 ? 5.787 14.213 6.578 1.00 82.19 90 GLY A N 1
ATOM 691 C CA . GLY A 1 90 ? 4.583 14.842 7.115 1.00 82.19 90 GLY A CA 1
ATOM 692 C C . GLY A 1 90 ? 3.404 13.876 7.217 1.00 82.19 90 GLY A C 1
ATOM 693 O O . GLY A 1 90 ? 3.577 12.668 7.339 1.00 82.19 90 GLY A O 1
ATOM 694 N N . ILE A 1 91 ? 2.189 14.429 7.222 1.00 81.81 91 ILE A N 1
ATOM 695 C CA . ILE A 1 91 ? 0.953 13.649 7.361 1.00 81.81 91 ILE A CA 1
ATOM 696 C C . ILE A 1 91 ? 0.175 13.698 6.050 1.00 81.81 91 ILE A C 1
ATOM 698 O O . ILE A 1 91 ? -0.362 14.750 5.683 1.00 81.81 91 ILE A O 1
ATOM 702 N N . ASP A 1 92 ? 0.055 12.540 5.410 1.00 84.81 92 ASP A N 1
ATOM 703 C CA . ASP A 1 92 ? -0.842 12.309 4.288 1.00 84.81 92 ASP A CA 1
ATOM 704 C C . ASP A 1 92 ? -2.208 11.866 4.812 1.00 84.81 92 ASP A C 1
ATOM 706 O O . ASP A 1 92 ? -2.344 10.901 5.570 1.00 84.81 92 ASP A O 1
ATOM 710 N N . LEU A 1 93 ? -3.251 12.589 4.405 1.00 83.25 93 LEU A N 1
ATOM 711 C CA . LEU A 1 93 ? -4.620 12.228 4.747 1.00 83.25 93 LEU A CA 1
ATOM 712 C C . LEU A 1 93 ? -5.145 11.250 3.704 1.00 83.25 93 LEU A C 1
ATOM 714 O O . LEU A 1 93 ? -4.940 11.402 2.498 1.00 83.25 93 LEU A O 1
ATOM 718 N N . GLY A 1 94 ? -5.901 10.270 4.158 1.00 84.50 94 GLY A N 1
ATOM 719 C CA . GLY A 1 94 ? -6.407 9.221 3.305 1.00 84.50 94 GLY A CA 1
ATOM 720 C C . GLY A 1 94 ? -7.671 8.582 3.838 1.00 84.50 94 GLY A C 1
ATOM 721 O O . GLY A 1 94 ? -8.304 9.031 4.795 1.00 84.50 94 GLY A O 1
ATOM 722 N N . ALA A 1 95 ? -8.046 7.509 3.166 1.00 86.75 95 ALA A N 1
ATOM 723 C CA . ALA A 1 95 ? -9.136 6.657 3.562 1.00 86.75 95 ALA A CA 1
ATOM 724 C C . ALA A 1 95 ? -8.815 5.207 3.221 1.00 86.75 95 ALA A C 1
ATOM 726 O O . ALA A 1 95 ? -8.246 4.908 2.169 1.00 86.75 95 ALA A O 1
ATOM 727 N N . ILE A 1 96 ? -9.232 4.304 4.101 1.00 88.75 96 ILE A N 1
ATOM 728 C CA . ILE A 1 96 ? -9.101 2.864 3.903 1.00 88.75 96 ILE A CA 1
ATOM 729 C C . ILE A 1 96 ? -10.489 2.235 3.934 1.00 88.75 96 ILE A C 1
ATOM 731 O O . ILE A 1 96 ? -11.308 2.523 4.808 1.00 88.75 96 ILE A O 1
ATOM 735 N N . ALA A 1 97 ? -10.754 1.352 2.977 1.00 87.56 97 ALA A N 1
ATOM 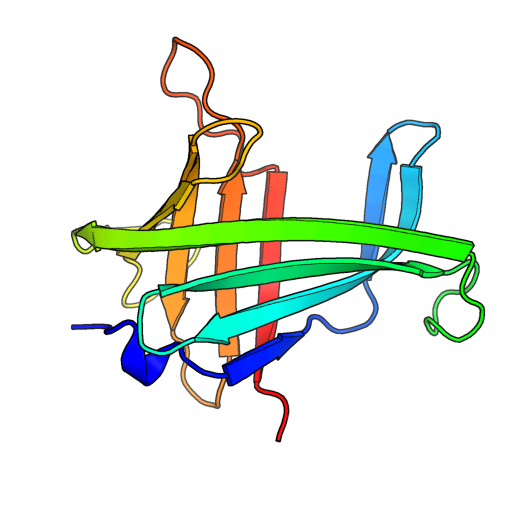736 C CA . ALA A 1 97 ? -11.925 0.489 2.985 1.00 87.56 97 ALA A CA 1
ATOM 737 C C . ALA A 1 97 ? -11.479 -0.972 2.974 1.00 87.56 97 ALA A C 1
ATOM 739 O O . ALA A 1 97 ? -10.770 -1.394 2.061 1.00 87.56 97 ALA A O 1
ATOM 740 N N . LEU A 1 98 ? -11.922 -1.745 3.965 1.00 85.00 98 LEU A N 1
ATOM 741 C CA . LEU A 1 98 ? -11.765 -3.198 3.957 1.00 85.00 98 LEU A CA 1
ATOM 742 C C . LEU A 1 98 ? -12.908 -3.816 3.154 1.00 85.00 98 LEU A C 1
ATOM 744 O O . LEU A 1 98 ? -14.084 -3.525 3.397 1.00 85.00 98 LEU A O 1
ATOM 748 N N . ARG A 1 99 ? -12.552 -4.652 2.185 1.00 81.06 99 ARG A N 1
ATOM 749 C CA . ARG A 1 99 ? -13.478 -5.405 1.344 1.00 81.06 99 ARG A CA 1
ATOM 750 C C . ARG A 1 99 ? -13.548 -6.853 1.784 1.00 81.06 99 ARG A C 1
ATOM 752 O O . ARG A 1 99 ? -12.642 -7.381 2.422 1.00 81.06 99 ARG A O 1
ATOM 759 N N . GLU A 1 100 ? -14.634 -7.495 1.386 1.00 73.38 100 GLU A N 1
ATOM 760 C CA . GLU A 1 100 ? -14.736 -8.949 1.413 1.00 73.38 100 GLU A CA 1
ATOM 761 C C . GLU A 1 100 ? -13.639 -9.568 0.520 1.00 73.38 100 GLU A C 1
ATOM 763 O O . GLU A 1 100 ? -13.189 -8.942 -0.444 1.00 73.38 100 GLU A O 1
ATOM 768 N N . ASN A 1 101 ? -13.212 -10.796 0.838 1.00 75.06 101 ASN A N 1
ATOM 769 C CA . ASN A 1 101 ? -12.174 -11.556 0.118 1.00 75.06 101 ASN A CA 1
ATOM 770 C C . ASN A 1 101 ? -10.743 -10.996 0.206 1.00 75.06 101 ASN A C 1
ATOM 772 O O . ASN A 1 101 ? -9.997 -11.084 -0.768 1.00 75.06 101 ASN A O 1
ATOM 776 N N . ASP A 1 102 ? -10.352 -10.444 1.358 1.00 84.00 102 ASP A N 1
ATOM 777 C CA . ASP A 1 102 ? -8.967 -10.029 1.620 1.00 84.00 102 ASP A CA 1
ATOM 778 C C . ASP A 1 102 ? -8.444 -8.961 0.646 1.00 84.00 102 ASP A C 1
ATOM 780 O O . ASP A 1 102 ? -7.300 -9.006 0.183 1.00 84.00 102 ASP A O 1
ATOM 784 N N . TYR A 1 103 ? -9.274 -7.954 0.366 1.00 89.00 103 TYR A N 1
ATOM 785 C CA . TYR A 1 103 ? -8.843 -6.743 -0.327 1.00 89.00 103 TYR A CA 1
ATOM 786 C C . TYR A 1 103 ? -8.985 -5.510 0.561 1.00 89.00 103 TYR A C 1
ATOM 788 O O . TYR A 1 103 ? -9.948 -5.369 1.316 1.00 89.00 103 TYR A O 1
ATOM 796 N N . ILE A 1 104 ? -8.059 -4.570 0.405 1.00 89.69 104 ILE A N 1
ATOM 797 C CA . ILE A 1 104 ? -8.221 -3.201 0.891 1.00 89.69 104 ILE A CA 1
ATOM 798 C C . ILE A 1 104 ? -8.207 -2.240 -0.287 1.00 89.69 104 ILE A C 1
ATOM 800 O O . ILE A 1 104 ? -7.508 -2.448 -1.277 1.00 89.69 104 ILE A O 1
ATOM 804 N N . MET A 1 105 ? -8.985 -1.174 -0.174 1.00 88.12 105 MET A N 1
ATOM 805 C CA . MET A 1 105 ? -8.823 0.003 -1.014 1.00 88.12 105 MET A CA 1
ATOM 806 C C . MET A 1 105 ? -8.171 1.079 -0.169 1.00 88.12 105 MET A C 1
ATOM 808 O O . MET A 1 105 ? -8.685 1.401 0.905 1.00 88.12 105 MET A O 1
ATOM 812 N N . VAL A 1 106 ? -7.062 1.619 -0.658 1.00 86.88 106 VAL A N 1
ATOM 813 C CA . VAL A 1 106 ? -6.374 2.741 -0.022 1.00 86.88 106 VAL A CA 1
ATOM 814 C C . VAL A 1 106 ? -6.485 3.931 -0.958 1.00 86.88 106 VAL A C 1
ATOM 816 O O . VAL A 1 106 ? -6.131 3.838 -2.133 1.00 86.88 106 VAL A O 1
ATOM 819 N N . ALA A 1 107 ? -7.015 5.027 -0.429 1.00 83.31 107 ALA A N 1
ATOM 820 C CA . ALA A 1 107 ? -6.937 6.345 -1.028 1.00 83.31 107 ALA A CA 1
ATOM 821 C C . ALA A 1 107 ? -6.002 7.188 -0.166 1.00 83.31 107 ALA A C 1
ATOM 823 O O . ALA A 1 107 ? -6.257 7.338 1.027 1.00 83.31 107 ALA A O 1
ATOM 824 N N . ARG A 1 108 ? -4.937 7.739 -0.744 1.00 81.50 108 ARG A N 1
ATOM 825 C CA . ARG A 1 108 ? -4.027 8.655 -0.042 1.00 81.50 108 ARG A CA 1
ATOM 826 C C . ARG A 1 108 ? -3.764 9.888 -0.896 1.00 81.50 108 ARG A C 1
ATOM 828 O O . ARG A 1 108 ? -3.718 9.797 -2.126 1.00 81.50 108 ARG A O 1
ATOM 835 N N . GLY A 1 109 ? -3.604 11.033 -0.251 1.00 72.75 109 GLY A N 1
ATOM 836 C CA . GLY A 1 109 ? -3.230 12.266 -0.922 1.00 72.75 109 GLY A CA 1
ATOM 837 C C . GLY A 1 109 ? -2.469 13.204 -0.003 1.00 72.75 109 GLY A C 1
ATOM 838 O O . GLY A 1 109 ? -2.606 13.169 1.221 1.00 72.75 109 GLY A O 1
ATOM 839 N N . VAL A 1 110 ? -1.667 14.058 -0.633 1.00 56.59 110 VAL A N 1
ATOM 840 C CA . VAL A 1 110 ? -0.817 15.013 0.073 1.00 56.59 110 VAL A CA 1
ATOM 841 C C . VAL A 1 110 ? -1.680 16.118 0.665 1.00 56.59 110 VAL A C 1
ATOM 843 O O . VAL A 1 110 ? -2.484 16.750 -0.031 1.00 56.59 110 VAL A O 1
ATOM 846 N N . LYS A 1 111 ? -1.509 16.384 1.959 1.00 50.44 111 LYS A N 1
ATOM 847 C CA . LYS A 1 111 ? -2.170 17.506 2.624 1.00 50.44 111 LYS A CA 1
ATOM 848 C C . LYS A 1 111 ? -1.579 18.827 2.116 1.00 50.44 111 LYS A C 1
ATOM 850 O O . LYS A 1 111 ? -0.442 19.164 2.422 1.00 50.44 111 LYS A O 1
ATOM 855 N N . ASN A 1 112 ? -2.371 19.618 1.391 1.00 49.09 112 ASN A N 1
ATOM 856 C CA . ASN A 1 112 ? -2.114 21.053 1.220 1.00 49.09 112 ASN A CA 1
ATOM 857 C C . ASN A 1 112 ? -2.992 21.875 2.183 1.00 49.09 112 ASN A C 1
ATOM 859 O O . ASN A 1 112 ? -3.984 21.373 2.717 1.00 49.09 112 ASN A O 1
ATOM 863 N N . ASN A 1 113 ? -2.639 23.147 2.402 1.00 47.19 113 ASN A N 1
ATOM 864 C CA . ASN A 1 113 ? -3.294 24.052 3.366 1.00 47.19 113 ASN A CA 1
ATOM 865 C C . ASN A 1 113 ? -4.820 24.220 3.183 1.00 47.19 113 ASN A C 1
ATOM 867 O O . ASN A 1 113 ? -5.474 24.776 4.058 1.00 47.19 113 ASN A O 1
ATOM 871 N N . ASN A 1 114 ? -5.401 23.735 2.081 1.00 49.00 114 ASN A N 1
ATOM 872 C CA . ASN A 1 114 ? -6.807 23.928 1.728 1.00 49.00 114 ASN A CA 1
ATOM 873 C C . ASN A 1 114 ? -7.665 22.660 1.868 1.00 49.00 114 ASN A C 1
ATOM 875 O O . ASN A 1 114 ? -8.755 22.613 1.300 1.00 49.00 114 ASN A O 1
ATOM 879 N N . PHE A 1 115 ? -7.188 21.619 2.569 1.00 45.12 115 PHE A N 1
ATOM 880 C CA . PHE A 1 115 ? -7.904 20.340 2.747 1.00 45.12 115 PHE A CA 1
ATOM 881 C C . PHE A 1 115 ? -8.329 19.657 1.430 1.00 45.12 115 PHE A C 1
ATOM 883 O O . PHE A 1 115 ? -9.140 18.730 1.435 1.00 45.12 115 PHE A O 1
ATOM 890 N N . ARG A 1 116 ? -7.770 20.065 0.280 1.00 43.03 116 ARG A N 1
ATOM 891 C CA . ARG A 1 116 ? -7.997 19.377 -0.991 1.00 43.03 116 ARG A CA 1
ATOM 892 C C . ARG A 1 116 ? -7.110 18.147 -1.022 1.00 43.03 116 ARG A C 1
ATOM 894 O O . ARG A 1 116 ? -5.990 18.198 -1.518 1.00 43.03 116 ARG A O 1
ATOM 901 N N . ASN A 1 117 ? -7.638 17.059 -0.477 1.00 47.75 117 ASN A N 1
ATOM 902 C CA . ASN A 1 117 ? -7.102 15.730 -0.690 1.00 47.75 117 ASN A CA 1
ATOM 903 C C . ASN A 1 117 ? -7.274 15.409 -2.183 1.00 47.75 117 ASN A C 1
ATOM 905 O O . ASN A 1 117 ? -8.357 15.032 -2.633 1.00 47.75 117 ASN A O 1
ATOM 909 N N . THR A 1 118 ? -6.243 15.652 -2.992 1.00 49.12 118 THR A N 1
ATOM 910 C CA . THR A 1 118 ? -6.174 15.024 -4.307 1.00 49.12 118 THR A CA 1
ATOM 911 C C . THR A 1 118 ? -5.884 13.567 -4.012 1.00 49.12 118 THR A C 1
ATOM 913 O O . THR A 1 118 ? -4.745 13.226 -3.714 1.00 49.12 118 THR A O 1
ATOM 916 N N . MET A 1 119 ? -6.913 12.722 -3.995 1.00 52.19 119 MET A N 1
ATOM 917 C CA . MET A 1 119 ? -6.723 11.275 -3.951 1.00 52.19 119 MET A CA 1
ATOM 918 C C . MET A 1 119 ? -5.970 10.896 -5.232 1.00 52.19 119 MET A C 1
ATOM 920 O O . MET A 1 119 ? -6.579 10.738 -6.286 1.00 52.19 119 MET A O 1
ATOM 924 N N . LEU A 1 120 ? -4.638 10.877 -5.165 1.00 54.91 120 LEU A N 1
ATOM 925 C CA . LEU A 1 120 ? -3.764 10.668 -6.324 1.00 54.91 120 LEU A CA 1
ATOM 926 C C . LEU A 1 120 ? -3.664 9.182 -6.672 1.00 54.91 120 LEU A C 1
ATOM 928 O O . LEU A 1 120 ? -3.372 8.827 -7.809 1.00 54.91 120 LEU A O 1
ATOM 932 N N . SER A 1 121 ? -3.946 8.321 -5.701 1.00 59.78 121 SER A N 1
ATOM 933 C CA . SER A 1 121 ? -3.900 6.876 -5.834 1.00 59.78 121 SER A CA 1
ATOM 934 C C . SER A 1 121 ? -5.108 6.268 -5.137 1.00 59.78 121 SER A C 1
ATOM 936 O O . SER A 1 121 ? -5.175 6.233 -3.912 1.00 59.78 121 SER A O 1
ATOM 938 N N . LEU A 1 122 ? -6.085 5.808 -5.923 1.00 71.75 122 LEU A N 1
ATOM 939 C CA . LEU A 1 122 ? -7.096 4.868 -5.453 1.00 71.75 122 LEU A CA 1
ATOM 940 C C . LEU A 1 122 ? -6.741 3.503 -6.024 1.00 71.75 122 LEU A C 1
ATOM 942 O O . LEU A 1 122 ? -7.057 3.207 -7.176 1.00 71.75 122 LEU A O 1
ATOM 946 N N . PHE A 1 123 ? -6.093 2.678 -5.211 1.00 79.12 123 PHE A N 1
ATOM 947 C CA . PHE A 1 123 ? -5.710 1.336 -5.624 1.00 79.12 123 PHE A CA 1
ATOM 948 C C . PHE A 1 123 ? -6.366 0.280 -4.750 1.00 79.12 123 PHE A C 1
ATOM 950 O O . PHE A 1 123 ? -6.623 0.473 -3.558 1.00 79.12 123 PHE A O 1
ATOM 957 N N . GLN A 1 124 ? -6.647 -0.851 -5.387 1.00 87.31 124 GLN A N 1
ATOM 958 C CA . GLN A 1 124 ? -7.068 -2.065 -4.718 1.00 87.31 124 GLN A CA 1
ATOM 959 C C . GLN A 1 124 ? -5.833 -2.927 -4.463 1.00 87.31 124 GLN A C 1
ATOM 961 O O . GLN A 1 124 ? -5.090 -3.259 -5.386 1.00 87.31 124 GLN A O 1
ATOM 966 N N . TYR A 1 125 ? -5.649 -3.314 -3.208 1.00 91.81 125 TYR A N 1
ATOM 967 C CA . TYR A 1 125 ? -4.565 -4.171 -2.762 1.00 91.81 125 TYR A CA 1
ATOM 968 C C . TYR A 1 125 ? -5.151 -5.487 -2.280 1.00 91.81 125 TYR A C 1
ATOM 970 O O . TYR A 1 125 ? -6.144 -5.505 -1.553 1.00 91.81 125 TYR A O 1
ATOM 978 N N . LYS A 1 126 ? -4.525 -6.588 -2.674 1.00 93.38 126 LYS A N 1
ATOM 979 C CA . LYS A 1 126 ? -4.851 -7.932 -2.214 1.00 93.38 126 LYS A CA 1
ATOM 980 C C . LYS A 1 126 ? -3.924 -8.320 -1.074 1.00 93.38 126 LYS A C 1
ATOM 982 O O . LYS A 1 126 ? -2.715 -8.084 -1.172 1.00 93.38 126 LYS A O 1
ATOM 987 N N . LYS A 1 127 ? -4.466 -8.947 -0.033 1.00 93.62 127 LYS A N 1
ATOM 988 C CA . LYS A 1 127 ? -3.655 -9.525 1.035 1.00 93.62 127 LYS A CA 1
ATOM 989 C C . LYS A 1 127 ? -2.758 -10.620 0.468 1.00 93.62 127 LYS A C 1
ATOM 991 O O . LYS A 1 127 ? -3.209 -11.463 -0.310 1.00 93.62 127 LYS A O 1
ATOM 996 N N . GLN A 1 128 ? -1.491 -10.575 0.839 1.00 92.31 128 GLN A N 1
ATOM 997 C CA . GLN A 1 128 ? -0.537 -11.632 0.552 1.00 92.31 128 GLN A CA 1
ATOM 998 C C . GLN A 1 128 ? -0.638 -12.709 1.647 1.00 92.31 128 GLN A C 1
ATOM 1000 O O . GLN A 1 128 ? -0.949 -12.363 2.793 1.00 92.31 128 GLN A O 1
ATOM 1005 N N . PRO A 1 129 ? -0.460 -13.991 1.285 1.00 82.19 129 PRO A N 1
ATOM 1006 C CA . PRO A 1 129 ? -0.491 -15.106 2.230 1.00 82.19 129 PRO A CA 1
ATOM 1007 C C . PRO A 1 129 ? 0.625 -15.037 3.279 1.00 82.19 129 PRO A C 1
ATOM 1009 O O . PRO A 1 129 ? 1.684 -14.432 2.993 1.00 82.19 129 PRO A O 1
#

pLDDT: mean 82.96, std 13.97, range [43.03, 97.12]

Foldseek 3Di:
DDALQNVAAKWKFAFDFDPPDPVPTATWMWMWHGHRQQKIKIKIWGAHDSRRPHTDDMDIWIFGKDWAAFDPDPVDDAGKTWIWGQTPVGIWTWIWDDDPQQKIWIFTADDDPPRPRPSRDGGIIHGDD

Organism: NCBI:txid28202

Sequence (129 aa):
MITLALLAGIWSTTCIQTQMSPDHQGFVVESYHIQKDGSYEFKRSWFRDSKCSEPSGTDTESGILELGGKISSFFSPGNSYEANFSSEGGIDLGAIALRENDYIMVARGVKNNNFRNTMLSLFQYKKQP

Radius of gyration: 14.44 Å; chains: 1; bounding box: 34×39×35 Å